Protein AF-A0A932EFB6-F1 (afdb_monomer)

Structure (mmCIF, N/CA/C/O backbone):
data_AF-A0A932EFB6-F1
#
_entry.id   AF-A0A932EFB6-F1
#
loop_
_atom_site.group_PDB
_atom_site.id
_atom_site.type_symbol
_atom_site.label_atom_id
_atom_site.label_alt_id
_atom_site.label_comp_id
_atom_site.label_asym_id
_atom_site.label_entity_id
_atom_site.label_seq_id
_atom_site.pdbx_PDB_ins_code
_atom_site.Cartn_x
_atom_site.Cartn_y
_atom_site.Cartn_z
_atom_site.occupancy
_atom_site.B_iso_or_equiv
_atom_site.auth_seq_id
_atom_site.auth_comp_id
_atom_site.auth_asym_id
_atom_site.auth_atom_id
_atom_site.pdbx_PDB_model_num
ATOM 1 N N . MET A 1 1 ? -20.770 9.692 14.118 1.00 46.81 1 MET A N 1
ATOM 2 C CA . MET A 1 1 ? -19.679 10.696 14.079 1.00 46.81 1 MET A CA 1
ATOM 3 C C . MET A 1 1 ? -18.375 10.174 13.429 1.00 46.81 1 MET A C 1
ATOM 5 O O . MET A 1 1 ? -17.368 10.861 13.472 1.00 46.81 1 MET A O 1
ATOM 9 N N . VAL A 1 2 ? -18.378 9.018 12.740 1.00 52.62 2 VAL A N 1
ATOM 10 C CA . VAL A 1 2 ? -17.154 8.366 12.200 1.00 52.62 2 VAL A CA 1
ATOM 11 C C . VAL A 1 2 ? -16.660 8.962 10.863 1.00 52.62 2 VAL A C 1
ATOM 13 O O . VAL A 1 2 ? -15.510 8.781 10.475 1.00 52.62 2 VAL A O 1
ATOM 16 N N . LYS A 1 3 ? -17.489 9.748 10.157 1.00 52.94 3 LYS A N 1
ATOM 17 C CA . LYS A 1 3 ? -17.120 10.331 8.849 1.00 52.94 3 LYS A CA 1
ATOM 18 C C . LYS A 1 3 ? -16.042 11.435 8.913 1.00 52.94 3 LYS A C 1
ATOM 20 O O . LYS A 1 3 ? -15.393 11.668 7.898 1.00 52.94 3 LYS A O 1
ATOM 25 N N . ASN A 1 4 ? -15.792 12.053 10.075 1.00 60.00 4 ASN A N 1
ATOM 26 C CA . ASN A 1 4 ? -14.895 13.217 10.184 1.00 60.00 4 ASN A CA 1
ATOM 27 C C . ASN A 1 4 ? -13.389 12.882 10.235 1.00 60.00 4 ASN A C 1
ATOM 29 O O . ASN A 1 4 ? -12.582 13.660 9.730 1.00 60.00 4 ASN A O 1
ATOM 33 N N . LEU A 1 5 ? -12.976 11.726 10.774 1.00 56.25 5 LEU A N 1
ATOM 34 C CA . LEU A 1 5 ? -11.543 11.421 10.960 1.00 56.25 5 LEU A CA 1
ATOM 35 C C . LEU A 1 5 ? -10.790 11.230 9.632 1.00 56.25 5 LEU A C 1
ATOM 37 O O . LEU A 1 5 ? -9.658 11.688 9.466 1.00 56.25 5 LEU A O 1
ATOM 41 N N . ASN A 1 6 ? -11.448 10.582 8.666 1.00 60.25 6 ASN A N 1
ATOM 42 C CA . ASN A 1 6 ? -10.897 10.367 7.328 1.00 60.25 6 ASN A CA 1
ATOM 43 C C . ASN A 1 6 ? -10.768 11.681 6.537 1.00 60.25 6 ASN A C 1
ATOM 45 O O . ASN A 1 6 ? -9.882 11.794 5.690 1.00 60.25 6 ASN A O 1
ATOM 49 N N . GLN A 1 7 ? -11.641 12.661 6.797 1.00 55.53 7 GLN A N 1
ATOM 50 C CA . GLN A 1 7 ? -11.621 13.967 6.131 1.00 55.53 7 GLN A CA 1
ATOM 51 C C . GLN A 1 7 ? -10.520 14.869 6.706 1.00 55.53 7 GLN A C 1
ATOM 53 O O . GLN A 1 7 ? -9.728 15.404 5.933 1.00 55.53 7 GLN A O 1
ATOM 58 N N . LEU A 1 8 ? -10.363 14.900 8.035 1.00 56.78 8 LEU A N 1
ATOM 59 C CA . LEU A 1 8 ? -9.290 15.637 8.719 1.00 56.78 8 LEU A CA 1
ATOM 60 C C . LEU A 1 8 ? -7.880 15.164 8.320 1.00 56.78 8 LEU A C 1
ATOM 62 O O . LEU A 1 8 ? -6.969 15.976 8.168 1.00 56.78 8 LEU A O 1
ATOM 66 N N . HIS A 1 9 ? -7.686 13.857 8.111 1.00 57.12 9 HIS A N 1
ATOM 67 C CA . HIS A 1 9 ? -6.403 13.325 7.630 1.00 57.12 9 HIS A CA 1
ATOM 68 C C . HIS A 1 9 ? -6.145 13.625 6.146 1.00 57.12 9 HIS A C 1
ATOM 70 O O . HIS A 1 9 ? -4.995 13.813 5.753 1.00 57.12 9 HIS A O 1
ATOM 76 N N . LYS A 1 10 ? -7.192 13.683 5.311 1.00 57.09 10 LYS A N 1
ATOM 77 C CA . LYS A 1 10 ? -7.060 14.028 3.884 1.00 57.09 10 LYS A CA 1
ATOM 78 C C . LYS A 1 10 ? -6.668 15.491 3.669 1.00 57.09 10 LYS A C 1
ATOM 80 O O . LYS A 1 10 ? -5.973 15.785 2.697 1.00 57.09 10 LYS A O 1
ATOM 85 N N . GLU A 1 11 ? -7.089 16.382 4.562 1.00 56.78 11 GLU A N 1
ATOM 86 C CA . GLU A 1 11 ? -6.803 17.820 4.489 1.00 56.78 11 GLU A CA 1
ATOM 87 C C . GLU A 1 11 ? -5.332 18.169 4.751 1.00 56.78 11 GLU A C 1
ATOM 89 O O . GLU A 1 11 ? -4.844 19.163 4.221 1.00 56.78 11 GLU A O 1
ATOM 94 N N . LYS A 1 12 ? -4.597 17.331 5.496 1.00 64.31 12 LYS A N 1
ATOM 95 C CA . LYS A 1 12 ? -3.190 17.583 5.864 1.00 64.31 12 LYS A CA 1
ATOM 96 C C . LYS A 1 12 ? -2.148 16.862 5.003 1.00 64.31 12 LYS A C 1
ATOM 98 O O . LYS A 1 12 ? -0.960 17.007 5.269 1.00 64.31 12 LYS A O 1
ATOM 103 N N . MET A 1 13 ? -2.555 16.091 3.990 1.00 69.06 13 MET A N 1
ATOM 104 C CA . MET A 1 13 ? -1.593 15.384 3.136 1.00 69.06 13 MET A CA 1
ATOM 105 C C . MET A 1 13 ? -0.881 16.339 2.176 1.00 69.06 13 MET A C 1
ATOM 107 O O . MET A 1 13 ? -1.526 17.029 1.376 1.00 69.06 13 MET A O 1
ATOM 111 N N . SER A 1 14 ? 0.450 16.306 2.205 1.00 81.12 14 SER A N 1
ATOM 112 C CA . SER A 1 14 ? 1.305 17.024 1.260 1.00 81.12 14 SER A CA 1
ATOM 113 C C . SER A 1 14 ? 1.073 16.527 -0.171 1.00 81.12 14 SER A C 1
ATOM 115 O O . SER A 1 14 ? 0.720 15.367 -0.401 1.00 81.12 14 SER A O 1
ATOM 117 N N . LEU A 1 15 ? 1.297 17.395 -1.162 1.00 81.69 15 LEU A N 1
ATOM 118 C CA . LEU A 1 15 ? 1.218 17.026 -2.580 1.00 81.69 15 LEU A CA 1
ATOM 119 C C . LEU A 1 15 ? 2.140 15.843 -2.909 1.00 81.69 15 LEU A C 1
ATOM 121 O O . LEU A 1 15 ? 1.742 14.952 -3.655 1.00 81.69 15 LEU A O 1
ATOM 125 N N . ALA A 1 16 ? 3.322 15.786 -2.289 1.00 80.19 16 ALA A N 1
ATOM 126 C CA . ALA A 1 16 ? 4.258 14.676 -2.458 1.00 80.19 16 ALA A CA 1
ATOM 127 C C . ALA A 1 16 ? 3.670 13.340 -1.974 1.00 80.19 16 ALA A C 1
ATOM 129 O O . ALA A 1 16 ? 3.831 12.313 -2.628 1.00 80.19 16 ALA A O 1
ATOM 130 N N . GLU A 1 17 ? 2.933 13.351 -0.863 1.00 80.62 17 GLU A N 1
ATOM 131 C CA . GLU A 1 17 ? 2.306 12.149 -0.307 1.00 80.62 17 GLU A CA 1
ATOM 132 C C . GLU A 1 17 ? 1.131 11.679 -1.165 1.00 80.62 17 GLU A C 1
ATOM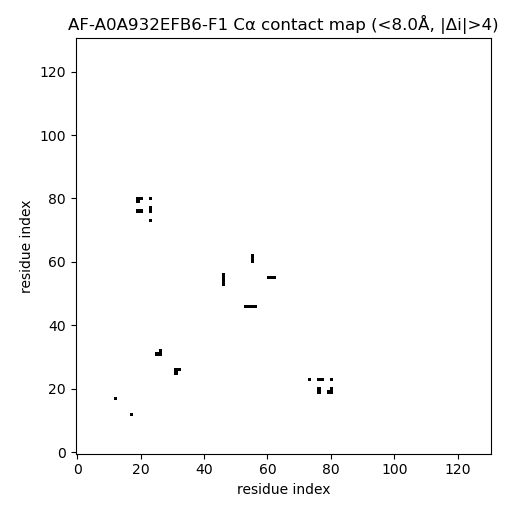 134 O O . GLU A 1 17 ? 0.973 10.478 -1.380 1.00 80.62 17 GLU A O 1
ATOM 139 N N . LYS A 1 18 ? 0.342 12.617 -1.709 1.00 82.94 18 LYS A N 1
ATOM 140 C CA . LYS A 1 18 ? -0.747 12.303 -2.647 1.00 82.94 18 LYS A CA 1
ATOM 141 C C . LYS A 1 18 ? -0.208 11.661 -3.925 1.00 82.94 18 LYS A C 1
ATOM 143 O O . LYS A 1 18 ? -0.749 10.650 -4.367 1.00 82.94 18 LYS A O 1
ATOM 148 N N . SER A 1 19 ? 0.869 12.211 -4.483 1.00 83.69 19 SER A N 1
ATOM 149 C CA . SER A 1 19 ? 1.525 11.656 -5.670 1.00 83.69 19 SER A CA 1
ATOM 150 C C . SER A 1 19 ? 2.154 10.291 -5.392 1.00 83.69 19 SER A C 1
ATOM 152 O O . SER A 1 19 ? 2.002 9.382 -6.202 1.00 83.69 19 SER A O 1
ATOM 154 N N . ALA A 1 20 ? 2.802 10.111 -4.238 1.00 83.94 20 ALA A N 1
ATOM 155 C CA . ALA A 1 20 ? 3.375 8.829 -3.832 1.00 83.94 20 ALA A CA 1
ATOM 156 C C . ALA A 1 20 ? 2.306 7.737 -3.655 1.00 83.94 20 ALA A C 1
ATOM 158 O O . ALA A 1 20 ? 2.507 6.613 -4.110 1.00 83.94 20 ALA A O 1
ATOM 159 N N . ASP A 1 21 ? 1.159 8.057 -3.044 1.00 83.50 21 ASP A N 1
ATOM 160 C CA . ASP A 1 21 ? 0.044 7.109 -2.921 1.00 83.50 21 ASP A CA 1
ATOM 161 C C . ASP A 1 21 ? -0.563 6.760 -4.287 1.00 83.50 21 ASP A C 1
ATOM 163 O O . ASP A 1 21 ? -0.809 5.587 -4.564 1.00 83.50 21 ASP A O 1
ATOM 167 N N . ALA A 1 22 ? -0.749 7.745 -5.172 1.00 84.19 22 ALA A N 1
ATOM 168 C CA . ALA A 1 22 ? -1.237 7.490 -6.527 1.00 84.19 22 ALA A CA 1
ATOM 169 C C . ALA A 1 22 ? -0.267 6.607 -7.330 1.00 84.19 22 ALA A C 1
ATOM 171 O O . ALA A 1 22 ? -0.693 5.671 -8.010 1.00 84.19 22 ALA A O 1
ATOM 172 N N . LEU A 1 23 ? 1.037 6.872 -7.213 1.00 84.75 23 LEU A N 1
ATOM 173 C CA . LEU A 1 23 ? 2.075 6.096 -7.881 1.00 84.75 23 LEU A CA 1
ATOM 174 C C . LEU A 1 23 ? 2.143 4.661 -7.345 1.00 84.75 23 LEU A C 1
ATOM 176 O O . LEU A 1 23 ? 2.204 3.732 -8.141 1.00 84.75 23 LEU A O 1
ATOM 180 N N . SER A 1 24 ? 2.063 4.469 -6.026 1.00 86.81 24 SER A N 1
ATOM 181 C CA . SER A 1 24 ? 2.025 3.144 -5.386 1.00 86.81 24 SER A CA 1
ATOM 182 C C . SER A 1 24 ? 0.858 2.292 -5.905 1.00 86.81 24 SER A C 1
ATOM 184 O O . SER A 1 24 ? 1.045 1.142 -6.304 1.00 86.81 24 SER A O 1
ATOM 186 N N . VAL A 1 25 ? -0.339 2.882 -6.006 1.00 85.62 25 VAL A N 1
ATOM 187 C CA . VAL A 1 25 ? -1.531 2.198 -6.539 1.00 85.62 25 VAL A CA 1
ATOM 188 C C . VAL A 1 25 ? -1.375 1.856 -8.024 1.00 85.62 25 VAL A C 1
ATOM 190 O O . VAL A 1 25 ? -1.794 0.783 -8.456 1.00 85.62 25 VAL A O 1
ATOM 193 N N . PHE A 1 26 ? -0.766 2.742 -8.816 1.00 87.56 26 PHE A N 1
ATOM 194 C CA . PHE A 1 26 ? -0.528 2.498 -10.239 1.00 87.56 26 PHE A CA 1
ATOM 195 C C . PHE A 1 26 ? 0.498 1.378 -10.475 1.00 87.56 26 PHE A C 1
ATOM 197 O O . PHE A 1 26 ? 0.218 0.444 -11.234 1.00 87.56 26 PHE A O 1
ATOM 204 N N . VAL A 1 27 ? 1.644 1.449 -9.788 1.00 87.56 27 VAL A N 1
ATOM 205 C CA . VAL A 1 27 ? 2.737 0.461 -9.845 1.00 87.56 27 VAL A CA 1
ATOM 206 C C . VAL A 1 27 ? 2.266 -0.915 -9.365 1.00 87.56 27 VAL A C 1
ATOM 208 O O . VAL A 1 27 ? 2.669 -1.929 -9.925 1.00 87.56 27 VAL A O 1
ATOM 211 N N . GLY A 1 28 ? 1.349 -0.969 -8.394 1.00 84.62 28 GLY A N 1
ATOM 212 C CA . GLY A 1 28 ? 0.739 -2.213 -7.916 1.00 84.62 28 GLY A CA 1
ATOM 213 C C . GLY A 1 28 ? -0.325 -2.829 -8.837 1.00 84.62 28 GLY A C 1
ATOM 214 O O . GLY A 1 28 ? -0.910 -3.850 -8.480 1.00 84.62 28 GLY A O 1
ATOM 215 N N . SER A 1 29 ? -0.629 -2.234 -9.998 1.00 91.25 29 SER A N 1
ATOM 216 C CA . SER A 1 29 ? -1.691 -2.735 -10.880 1.00 91.25 29 SER A CA 1
ATOM 217 C C . SER A 1 29 ? -1.197 -3.758 -11.909 1.00 91.25 29 SER A C 1
ATOM 219 O O . SER A 1 29 ? -0.125 -3.628 -12.498 1.00 91.25 29 SER A O 1
ATOM 221 N N . TRP A 1 30 ? -2.054 -4.728 -12.242 1.00 92.12 30 TRP A N 1
ATOM 222 C CA . TRP A 1 30 ? -1.803 -5.695 -13.320 1.00 92.12 30 TRP A CA 1
ATOM 223 C C . TRP A 1 30 ? -1.538 -5.045 -14.685 1.00 92.12 30 TRP A C 1
ATOM 225 O O . TRP A 1 30 ? -0.767 -5.568 -15.487 1.00 92.12 30 TRP A O 1
ATOM 235 N N . ARG A 1 31 ? -2.146 -3.882 -14.952 1.00 91.94 31 ARG A N 1
ATOM 236 C CA . ARG A 1 31 ? -1.938 -3.137 -16.202 1.00 91.94 31 ARG A CA 1
ATOM 237 C C . ARG A 1 31 ? -0.511 -2.600 -16.313 1.00 91.94 31 ARG A C 1
ATOM 239 O O . ARG A 1 31 ? 0.050 -2.623 -17.402 1.00 91.94 31 ARG A O 1
ATOM 246 N N . PHE A 1 32 ? 0.075 -2.155 -15.201 1.00 90.75 32 PHE A N 1
ATOM 247 C CA . PHE A 1 32 ? 1.456 -1.675 -15.166 1.00 90.75 32 PHE A CA 1
ATOM 248 C C . PHE A 1 32 ? 2.452 -2.800 -15.460 1.00 90.75 32 PHE A C 1
ATOM 250 O O . PHE A 1 32 ? 3.347 -2.611 -16.277 1.00 90.75 32 PHE A O 1
ATOM 257 N N . ILE A 1 33 ? 2.248 -3.984 -14.874 1.00 91.44 33 ILE A N 1
ATOM 258 C CA . ILE A 1 33 ? 3.100 -5.162 -15.112 1.00 91.44 33 ILE A CA 1
ATOM 259 C C . ILE A 1 33 ? 3.123 -5.522 -16.603 1.00 91.44 33 ILE A C 1
ATOM 261 O O . ILE A 1 33 ? 4.192 -5.712 -17.182 1.00 91.44 33 ILE A O 1
ATOM 265 N N . LEU A 1 34 ? 1.951 -5.566 -17.244 1.00 94.25 34 LEU A N 1
ATOM 266 C CA . LEU A 1 34 ? 1.842 -5.858 -18.676 1.00 94.25 34 LEU A CA 1
ATOM 267 C C . LEU A 1 34 ? 2.506 -4.779 -19.540 1.00 94.25 34 LEU A C 1
ATOM 269 O O . LEU A 1 34 ? 3.215 -5.107 -20.489 1.00 94.25 34 LEU A O 1
ATOM 273 N N . LEU A 1 35 ? 2.314 -3.502 -19.200 1.00 94.50 35 LEU A N 1
ATOM 274 C CA . LEU A 1 35 ? 2.921 -2.381 -19.917 1.00 94.50 35 LEU A CA 1
ATOM 275 C C . LEU A 1 35 ? 4.451 -2.392 -19.803 1.00 94.50 35 LEU A C 1
ATOM 277 O O . LEU A 1 35 ? 5.135 -2.211 -20.807 1.00 94.50 35 LEU A O 1
ATOM 281 N N . LEU A 1 36 ? 4.987 -2.651 -18.608 1.00 92.62 36 LEU A N 1
ATOM 282 C CA . LEU A 1 36 ? 6.426 -2.770 -18.376 1.00 92.62 36 LEU A CA 1
ATOM 283 C C . LEU A 1 36 ? 7.011 -3.962 -19.146 1.00 92.62 36 LEU A C 1
ATOM 285 O O . LEU A 1 36 ? 8.045 -3.825 -19.794 1.00 92.62 36 LEU A O 1
ATOM 289 N N . GLY A 1 37 ? 6.326 -5.110 -19.139 1.00 93.88 37 GLY A N 1
ATOM 290 C CA . GLY A 1 37 ? 6.718 -6.281 -19.926 1.00 93.88 37 GLY A CA 1
ATOM 291 C C . GLY A 1 37 ? 6.742 -5.998 -21.430 1.00 93.88 37 GLY A C 1
ATOM 292 O O . GLY A 1 37 ? 7.711 -6.332 -22.108 1.00 93.88 37 GLY A O 1
ATOM 293 N N . PHE A 1 38 ? 5.719 -5.318 -21.950 1.00 96.00 38 PHE A N 1
ATOM 294 C CA . PHE A 1 38 ? 5.657 -4.929 -23.359 1.00 96.00 38 PHE A CA 1
ATOM 295 C C . PHE A 1 38 ? 6.757 -3.929 -23.736 1.00 96.00 38 PHE A C 1
ATOM 297 O O . PHE A 1 38 ? 7.391 -4.076 -24.779 1.00 96.00 38 PHE A O 1
ATOM 304 N N . PHE A 1 39 ? 7.044 -2.960 -22.863 1.00 93.38 39 PHE A N 1
ATOM 305 C CA . PHE A 1 39 ? 8.168 -2.042 -23.032 1.00 93.38 39 PHE A CA 1
ATOM 306 C C . PHE A 1 39 ? 9.506 -2.788 -23.120 1.00 93.38 39 PHE A C 1
ATOM 308 O O . PHE A 1 39 ? 10.290 -2.513 -24.026 1.00 93.38 39 PHE A O 1
ATOM 315 N N . MET A 1 40 ? 9.750 -3.770 -22.243 1.00 91.81 40 MET A N 1
ATOM 316 C CA . MET A 1 40 ? 10.964 -4.593 -22.311 1.00 91.81 40 MET A CA 1
ATOM 317 C C . MET A 1 40 ? 11.059 -5.371 -23.627 1.00 91.81 40 MET A C 1
ATOM 319 O O . MET A 1 40 ? 12.120 -5.392 -24.245 1.00 91.81 40 MET A O 1
ATOM 323 N N . LEU A 1 41 ? 9.956 -5.969 -24.089 1.00 92.88 41 LEU A N 1
ATOM 324 C CA . LEU A 1 41 ? 9.925 -6.687 -25.368 1.00 92.88 41 LEU A CA 1
ATOM 325 C C . LEU A 1 41 ? 10.258 -5.766 -26.547 1.00 92.88 41 LEU A C 1
ATOM 327 O O . LEU A 1 41 ? 11.063 -6.141 -27.397 1.00 92.88 41 LEU A O 1
ATOM 331 N N . ILE A 1 42 ? 9.691 -4.556 -26.579 1.00 92.00 42 ILE A N 1
ATOM 332 C CA . ILE A 1 42 ? 10.006 -3.552 -27.605 1.00 92.00 42 ILE A CA 1
ATOM 333 C C . ILE A 1 42 ? 11.477 -3.143 -27.529 1.00 92.00 42 ILE A C 1
ATOM 335 O O . ILE A 1 42 ? 12.142 -3.089 -28.560 1.00 92.00 42 ILE A O 1
ATOM 339 N N . TRP A 1 43 ? 12.001 -2.872 -26.332 1.00 88.94 43 TRP A N 1
ATOM 340 C CA . TRP A 1 43 ? 13.393 -2.457 -26.145 1.00 88.94 43 TRP A CA 1
ATOM 341 C C . TRP A 1 43 ? 14.376 -3.506 -26.663 1.00 88.94 43 TRP A C 1
ATOM 343 O O . TRP A 1 43 ? 15.322 -3.180 -27.383 1.00 88.94 43 TRP A O 1
ATOM 353 N N . ILE A 1 44 ? 14.125 -4.774 -26.330 1.00 87.38 44 ILE A N 1
ATOM 354 C CA . ILE A 1 44 ? 14.920 -5.908 -26.803 1.00 87.38 44 ILE A CA 1
ATOM 355 C C . ILE A 1 44 ? 14.795 -6.030 -28.325 1.00 87.38 44 ILE A C 1
ATOM 357 O O . ILE A 1 44 ? 15.812 -6.116 -29.006 1.00 87.38 44 ILE A O 1
ATOM 361 N N . ALA A 1 45 ? 13.576 -5.985 -28.874 1.00 88.44 45 ALA A N 1
ATOM 362 C CA . ALA A 1 45 ? 13.347 -6.099 -30.314 1.00 88.44 45 ALA A CA 1
ATOM 363 C C . ALA A 1 45 ? 14.053 -4.989 -31.110 1.00 88.44 45 ALA A C 1
ATOM 365 O O . ALA A 1 45 ? 14.690 -5.278 -32.121 1.00 88.44 45 ALA A O 1
ATOM 366 N N . LEU A 1 46 ? 14.001 -3.741 -30.633 1.00 86.88 46 LEU A N 1
ATOM 367 C CA . LEU A 1 46 ? 14.700 -2.612 -31.248 1.00 86.88 46 LEU A CA 1
ATOM 368 C C . LEU A 1 46 ? 16.222 -2.789 -31.204 1.00 86.88 46 LEU A C 1
ATOM 370 O O . LEU A 1 46 ? 16.878 -2.576 -32.219 1.00 86.88 46 LEU A O 1
ATOM 374 N N . ASN A 1 47 ? 16.786 -3.222 -30.073 1.00 85.50 47 ASN A N 1
ATOM 375 C CA . ASN A 1 47 ? 18.233 -3.434 -29.954 1.00 85.50 47 ASN A CA 1
ATOM 376 C C . ASN A 1 47 ? 18.739 -4.626 -30.776 1.00 85.50 47 ASN A C 1
ATOM 378 O O . ASN A 1 47 ? 19.845 -4.573 -31.307 1.00 85.50 47 ASN A O 1
ATOM 382 N N . VAL A 1 48 ? 17.936 -5.685 -30.913 1.00 81.88 48 VAL A N 1
ATOM 383 C CA . VAL A 1 48 ? 18.271 -6.839 -31.759 1.00 81.88 48 VAL A CA 1
ATOM 384 C C . VAL A 1 48 ? 18.144 -6.493 -33.246 1.00 81.88 48 VAL A C 1
ATOM 386 O O . VAL A 1 48 ? 18.976 -6.930 -34.034 1.00 81.88 48 VAL A O 1
ATOM 389 N N . ALA A 1 49 ? 17.143 -5.700 -33.642 1.00 82.19 49 ALA A N 1
ATOM 390 C CA . ALA A 1 49 ? 16.948 -5.287 -35.033 1.00 82.19 49 ALA A CA 1
ATOM 391 C C . ALA A 1 49 ? 17.957 -4.216 -35.490 1.00 82.19 49 ALA A C 1
ATOM 393 O O . ALA A 1 49 ? 18.387 -4.223 -36.643 1.00 82.19 49 ALA A O 1
ATOM 394 N N . ALA A 1 50 ? 18.376 -3.314 -34.599 1.00 76.75 50 ALA A N 1
ATOM 395 C CA . ALA A 1 50 ? 19.351 -2.258 -34.878 1.00 76.75 50 ALA A CA 1
ATOM 396 C C . ALA A 1 50 ? 20.808 -2.752 -34.732 1.00 76.75 50 ALA A C 1
ATOM 398 O O . ALA A 1 50 ? 21.596 -2.211 -33.950 1.00 76.75 50 ALA A O 1
ATOM 399 N N . ILE A 1 51 ? 21.172 -3.780 -35.509 1.00 62.06 51 ILE A N 1
ATOM 400 C CA . ILE A 1 51 ? 22.476 -4.475 -35.455 1.00 62.06 51 ILE A CA 1
ATOM 401 C C . ILE A 1 51 ? 23.663 -3.533 -35.720 1.00 62.06 51 ILE A C 1
ATOM 403 O O . ILE A 1 51 ? 24.754 -3.773 -35.201 1.00 62.06 51 ILE A O 1
ATOM 407 N N . GLU A 1 52 ? 23.468 -2.465 -36.498 1.00 66.44 52 GLU A N 1
ATOM 408 C CA . GLU A 1 52 ? 24.540 -1.526 -36.859 1.00 66.44 52 GLU A CA 1
ATOM 409 C C . GLU A 1 52 ? 24.817 -0.463 -35.789 1.00 66.44 52 GLU A C 1
ATOM 411 O O . GLU A 1 52 ? 25.957 -0.028 -35.646 1.00 66.44 52 GLU A O 1
ATOM 416 N N . LEU A 1 53 ? 23.806 -0.068 -35.004 1.00 68.06 53 LEU A N 1
ATOM 417 C CA . LEU A 1 53 ? 23.936 1.015 -34.020 1.00 68.06 53 LEU A CA 1
ATOM 418 C C . LEU A 1 53 ? 24.289 0.503 -32.611 1.00 68.06 53 LEU A C 1
ATOM 420 O O . LEU A 1 53 ? 24.839 1.266 -31.822 1.00 68.06 53 LEU A O 1
ATOM 424 N N . LYS A 1 54 ? 23.991 -0.776 -32.304 1.00 68.19 54 LYS A N 1
ATOM 425 C CA . LYS A 1 54 ? 24.334 -1.502 -31.055 1.00 68.19 54 LYS A CA 1
ATOM 426 C C . LYS A 1 54 ? 24.284 -0.637 -29.787 1.00 68.19 54 LYS A C 1
ATOM 428 O O . LYS A 1 54 ? 25.244 -0.594 -29.020 1.00 68.19 54 LYS A O 1
ATOM 433 N N . TRP A 1 55 ? 23.170 0.058 -29.575 1.00 75.19 55 TRP A N 1
ATOM 434 C CA . TRP A 1 55 ? 23.064 1.028 -28.485 1.00 75.19 55 TRP A CA 1
ATOM 435 C C . TRP A 1 55 ? 23.045 0.368 -27.092 1.00 75.19 55 TRP A C 1
ATOM 437 O O . TRP A 1 55 ? 23.648 0.895 -26.161 1.00 75.19 55 TRP A O 1
ATOM 447 N N . ASP A 1 56 ? 22.428 -0.811 -26.962 1.00 82.38 56 ASP A N 1
ATOM 448 C CA . ASP A 1 56 ? 22.442 -1.643 -25.750 1.00 82.38 56 ASP A CA 1
ATOM 449 C C . ASP A 1 56 ? 22.668 -3.124 -26.135 1.00 82.38 56 ASP A C 1
ATOM 451 O O . ASP A 1 56 ? 21.712 -3.890 -26.281 1.00 82.38 56 ASP A O 1
ATOM 455 N N . PRO A 1 57 ? 23.925 -3.546 -26.390 1.00 79.06 57 PRO A N 1
ATOM 456 C CA . PRO A 1 57 ? 24.237 -4.921 -26.771 1.00 79.06 57 PRO A CA 1
ATOM 457 C C . PRO A 1 57 ? 23.893 -5.902 -25.649 1.00 79.06 57 PRO A C 1
ATOM 459 O O . PRO A 1 57 ? 24.014 -5.574 -24.468 1.00 79.06 57 PRO A O 1
ATOM 462 N N . TYR A 1 58 ? 23.552 -7.143 -26.009 1.00 77.19 58 TYR A N 1
ATOM 463 C CA . TYR A 1 58 ? 23.416 -8.232 -25.038 1.00 77.19 58 TYR A CA 1
ATOM 464 C C . TYR A 1 58 ? 24.680 -8.300 -24.156 1.00 77.19 58 TYR A C 1
ATOM 466 O O . TYR A 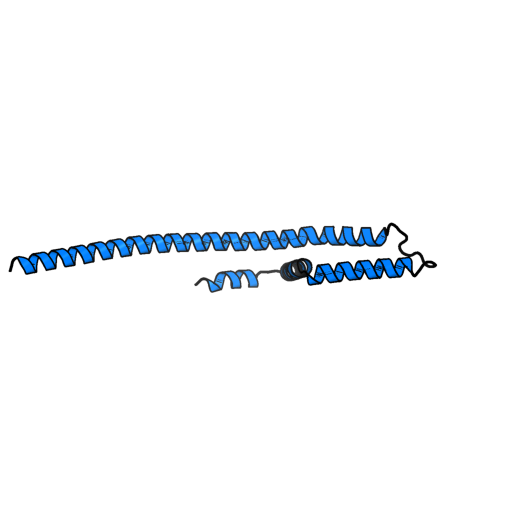1 58 ? 25.776 -8.400 -24.719 1.00 77.19 58 TYR A O 1
ATOM 474 N N . PRO A 1 59 ? 24.583 -8.208 -22.812 1.00 78.38 59 PRO A N 1
ATOM 475 C CA . PRO A 1 59 ? 23.444 -8.540 -21.938 1.00 78.38 59 PRO A CA 1
ATOM 476 C C . PRO A 1 59 ? 22.505 -7.380 -21.497 1.00 78.38 59 PRO A C 1
ATOM 478 O O . PRO A 1 59 ? 21.880 -7.488 -20.445 1.00 78.38 59 PRO A O 1
ATOM 481 N N . PHE A 1 60 ? 22.365 -6.299 -22.273 1.00 86.06 60 PHE A N 1
ATOM 482 C CA . PHE A 1 60 ? 21.473 -5.146 -22.014 1.00 86.06 60 PHE A CA 1
ATOM 483 C C . PHE A 1 60 ? 21.774 -4.380 -20.710 1.00 86.06 60 PHE A C 1
ATOM 485 O O . PHE A 1 60 ? 20.957 -4.309 -19.784 1.00 86.06 60 PHE A O 1
ATOM 492 N N . ILE A 1 61 ? 22.977 -3.808 -20.608 1.00 87.69 61 ILE A N 1
ATOM 493 C CA . ILE A 1 61 ? 23.434 -3.113 -19.395 1.00 87.69 61 ILE A CA 1
ATOM 494 C C . ILE A 1 61 ? 22.601 -1.865 -19.075 1.00 87.69 61 ILE A C 1
ATOM 496 O O . ILE A 1 61 ? 22.356 -1.583 -17.900 1.00 87.69 61 ILE A O 1
ATOM 500 N N . LEU A 1 62 ? 22.138 -1.132 -20.093 1.00 88.25 62 LEU A N 1
ATOM 501 C CA . LEU A 1 62 ? 21.365 0.096 -19.893 1.00 88.25 62 LEU A CA 1
ATOM 502 C C . LEU A 1 62 ? 19.954 -0.221 -19.409 1.00 88.25 62 LEU A C 1
ATOM 504 O O . LEU A 1 62 ? 19.481 0.401 -18.455 1.00 88.25 62 LEU A O 1
ATOM 508 N N . LEU A 1 63 ? 19.312 -1.227 -20.010 1.00 89.69 63 LEU A N 1
ATOM 509 C CA . LEU A 1 63 ? 18.021 -1.724 -19.543 1.00 89.69 63 LEU A CA 1
ATOM 510 C C . LEU A 1 63 ? 18.104 -2.186 -18.084 1.00 89.69 63 LEU A C 1
ATOM 512 O O . LEU A 1 63 ? 17.266 -1.815 -17.262 1.00 89.69 63 LEU A O 1
ATOM 516 N N . ASN A 1 64 ? 19.143 -2.950 -17.744 1.00 91.06 64 ASN A N 1
ATOM 517 C CA . ASN A 1 64 ? 19.346 -3.444 -16.387 1.00 91.06 64 ASN A CA 1
ATOM 518 C C . ASN A 1 64 ? 19.568 -2.305 -15.375 1.00 91.06 64 ASN A C 1
ATOM 520 O O . ASN A 1 64 ? 18.997 -2.315 -14.280 1.00 91.06 64 ASN A O 1
ATOM 524 N N . LEU A 1 65 ? 20.352 -1.289 -15.747 1.00 91.62 65 LEU A N 1
ATOM 525 C CA . LEU A 1 65 ? 20.568 -0.105 -14.917 1.00 91.62 65 LEU A CA 1
ATOM 526 C C . LEU A 1 65 ? 19.256 0.652 -14.677 1.00 91.62 65 LEU A C 1
ATOM 528 O O . LEU A 1 65 ? 18.945 1.000 -13.537 1.00 91.62 65 LEU A O 1
ATOM 532 N N . PHE A 1 66 ? 18.466 0.867 -15.730 1.00 91.56 66 PHE A N 1
ATOM 533 C CA . PHE A 1 66 ? 17.181 1.553 -15.635 1.00 91.56 66 PHE A CA 1
ATOM 534 C C . PHE A 1 66 ? 16.212 0.818 -14.704 1.00 91.56 66 PHE A C 1
ATOM 536 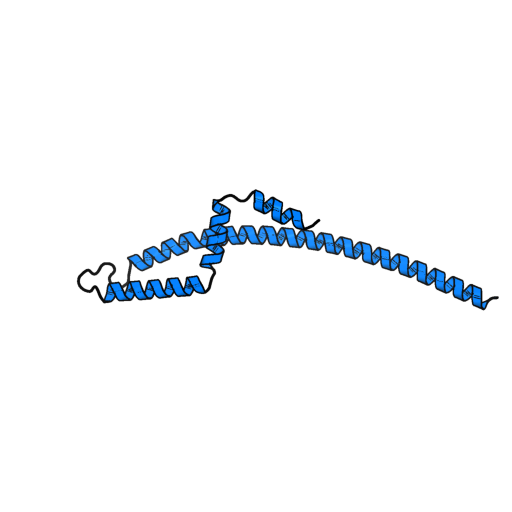O O . PHE A 1 66 ? 15.646 1.431 -13.798 1.00 91.56 66 PHE A O 1
ATOM 543 N N . LEU A 1 67 ? 16.066 -0.500 -14.873 1.00 92.75 67 LEU A N 1
ATOM 544 C CA . LEU A 1 67 ? 15.214 -1.323 -14.013 1.00 92.75 67 LEU A CA 1
ATOM 545 C C . LEU A 1 67 ? 15.678 -1.296 -12.551 1.00 92.75 67 LEU A C 1
ATOM 547 O O . LEU A 1 67 ? 14.845 -1.190 -11.651 1.00 92.75 67 LEU A O 1
ATOM 551 N N . SER A 1 68 ? 16.991 -1.325 -12.309 1.00 94.56 68 SER A N 1
ATOM 552 C CA . SER A 1 68 ? 17.554 -1.279 -10.954 1.00 94.56 68 SER A CA 1
ATOM 553 C C . SER A 1 68 ? 17.257 0.047 -10.253 1.00 94.56 68 SER A C 1
ATOM 555 O O . SER A 1 68 ? 16.793 0.053 -9.112 1.00 94.56 68 SER A O 1
ATOM 557 N N . VAL A 1 69 ? 17.454 1.180 -10.936 1.00 94.44 69 VAL A N 1
ATOM 558 C CA . VAL A 1 69 ? 17.123 2.508 -10.390 1.00 94.44 69 VAL A CA 1
ATOM 559 C C . VAL A 1 69 ? 15.617 2.641 -10.173 1.00 94.44 69 VAL A C 1
ATOM 561 O O . VAL A 1 69 ? 15.183 3.118 -9.124 1.00 94.44 69 VAL A O 1
ATOM 564 N N . ALA A 1 70 ? 14.807 2.174 -11.126 1.00 92.06 70 ALA A N 1
ATOM 565 C CA . ALA A 1 70 ? 13.357 2.191 -10.999 1.00 92.06 70 ALA A CA 1
ATOM 566 C C . ALA A 1 70 ? 12.898 1.394 -9.770 1.00 92.06 70 ALA A C 1
ATOM 568 O O . ALA A 1 70 ? 12.071 1.890 -9.007 1.00 92.06 70 ALA A O 1
ATOM 569 N N . ALA A 1 71 ? 13.440 0.196 -9.543 1.00 91.88 71 ALA A N 1
ATOM 570 C CA . ALA A 1 71 ? 13.128 -0.623 -8.372 1.00 91.88 71 ALA A CA 1
ATOM 571 C C . ALA A 1 71 ? 13.591 0.039 -7.062 1.00 91.88 71 ALA A C 1
ATOM 573 O O . ALA A 1 71 ? 12.835 0.072 -6.088 1.00 91.88 71 ALA A O 1
ATOM 574 N N . ALA A 1 72 ? 14.792 0.627 -7.052 1.00 94.75 72 ALA A N 1
ATOM 575 C CA . ALA A 1 72 ? 15.342 1.330 -5.894 1.00 94.75 72 ALA A CA 1
ATOM 576 C C . ALA A 1 72 ? 14.483 2.531 -5.466 1.00 94.75 72 ALA A C 1
ATOM 578 O O . ALA A 1 72 ? 14.355 2.792 -4.274 1.00 94.75 72 ALA A O 1
ATOM 579 N N . VAL A 1 73 ? 13.861 3.238 -6.416 1.00 90.81 73 VAL A N 1
ATOM 580 C CA . VAL A 1 73 ? 12.919 4.336 -6.133 1.00 90.81 73 VAL A CA 1
ATOM 581 C C . VAL A 1 73 ? 11.527 3.813 -5.758 1.00 90.81 73 VAL A C 1
ATOM 583 O O . VAL A 1 73 ? 10.857 4.397 -4.906 1.00 90.81 73 VAL A O 1
ATOM 586 N N . GLN A 1 74 ? 11.083 2.699 -6.343 1.00 90.38 74 GLN A N 1
ATOM 587 C CA . GLN A 1 74 ? 9.777 2.103 -6.042 1.00 90.38 74 GLN A CA 1
ATOM 588 C C . GLN A 1 74 ? 9.685 1.588 -4.602 1.00 90.38 74 GLN A C 1
ATOM 590 O O . GLN A 1 74 ? 8.705 1.883 -3.920 1.00 90.38 74 GLN A O 1
ATOM 595 N N . ALA A 1 75 ? 10.699 0.867 -4.116 1.00 91.19 75 ALA A N 1
ATOM 596 C CA . ALA A 1 75 ? 10.702 0.271 -2.778 1.00 91.19 75 ALA A CA 1
ATOM 597 C C . ALA A 1 75 ? 10.373 1.262 -1.634 1.00 91.19 75 ALA A C 1
ATOM 599 O O . ALA A 1 75 ? 9.449 0.985 -0.865 1.00 91.19 75 ALA A O 1
ATOM 600 N N . PRO A 1 76 ? 11.033 2.433 -1.506 1.00 91.44 76 PRO A N 1
ATOM 601 C CA . PRO A 1 76 ? 10.712 3.397 -0.458 1.00 91.44 76 PRO A CA 1
ATOM 602 C C . PRO A 1 76 ? 9.341 4.051 -0.652 1.00 91.44 76 PRO A C 1
ATOM 604 O O . PRO A 1 76 ? 8.666 4.320 0.336 1.00 91.44 76 PRO A O 1
ATOM 607 N N . ILE A 1 77 ? 8.888 4.283 -1.889 1.00 88.94 77 ILE A N 1
ATOM 6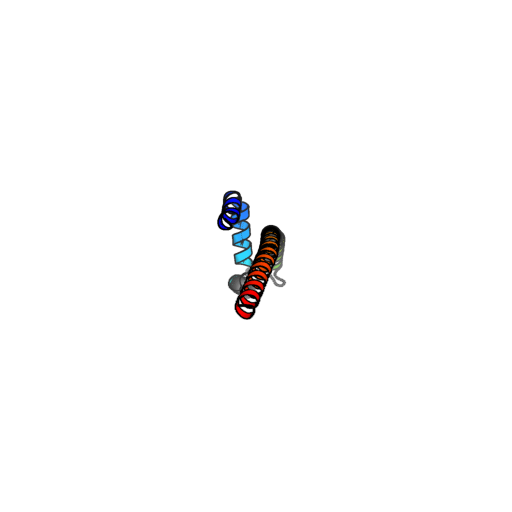08 C CA . ILE A 1 77 ? 7.554 4.850 -2.155 1.00 88.94 77 ILE A CA 1
ATOM 609 C C . ILE A 1 77 ? 6.461 3.881 -1.699 1.00 88.94 77 ILE A C 1
ATOM 611 O O . ILE A 1 77 ? 5.516 4.288 -1.017 1.00 88.94 77 ILE A O 1
ATOM 615 N N . ILE A 1 78 ? 6.625 2.597 -2.026 1.00 88.94 78 ILE A N 1
ATOM 616 C CA . ILE A 1 78 ? 5.738 1.521 -1.583 1.00 88.94 78 ILE A CA 1
ATOM 617 C C . ILE A 1 78 ? 5.759 1.437 -0.055 1.00 88.94 78 ILE A C 1
ATOM 619 O O . ILE A 1 78 ? 4.693 1.475 0.555 1.00 88.94 78 ILE A O 1
ATOM 623 N N . LEU A 1 79 ? 6.939 1.434 0.576 1.00 90.50 79 LEU A N 1
ATOM 624 C CA . LEU A 1 79 ? 7.070 1.376 2.036 1.00 90.50 79 LEU A CA 1
ATOM 625 C C . LEU A 1 79 ? 6.434 2.592 2.729 1.00 90.50 79 LEU A C 1
ATOM 627 O O . LEU A 1 79 ? 5.763 2.455 3.748 1.00 90.50 79 LEU A O 1
ATOM 631 N N . MET A 1 80 ? 6.591 3.796 2.174 1.00 87.75 80 MET A N 1
ATOM 632 C CA . MET A 1 80 ? 5.938 5.002 2.692 1.00 87.75 80 MET A CA 1
ATOM 633 C C . MET A 1 80 ? 4.412 4.912 2.586 1.00 87.75 80 MET A C 1
ATOM 635 O O . MET A 1 80 ? 3.711 5.340 3.504 1.00 87.75 80 MET A O 1
ATOM 639 N N . SER A 1 81 ? 3.892 4.362 1.486 1.00 86.75 81 SER A N 1
ATOM 640 C CA . SER A 1 81 ? 2.455 4.136 1.296 1.00 86.75 81 SER A CA 1
ATOM 641 C C . SER A 1 81 ? 1.923 3.070 2.260 1.00 86.75 81 SER A C 1
ATOM 643 O O . SER A 1 81 ? 0.912 3.302 2.923 1.00 86.75 81 SER A O 1
ATOM 645 N N . GLN A 1 82 ? 2.656 1.969 2.444 1.00 88.81 82 GLN A N 1
ATOM 646 C CA . GLN A 1 82 ? 2.345 0.916 3.417 1.00 88.81 82 GLN A CA 1
ATOM 647 C C . GLN A 1 82 ? 2.320 1.461 4.850 1.00 88.81 82 GLN A C 1
ATOM 649 O O . GLN A 1 82 ? 1.291 1.367 5.512 1.00 88.81 82 GLN A O 1
ATOM 654 N N . ASN A 1 83 ? 3.371 2.163 5.285 1.00 89.56 83 ASN A N 1
ATOM 655 C CA . ASN A 1 83 ? 3.437 2.791 6.610 1.00 89.56 83 ASN A CA 1
ATOM 656 C C . ASN A 1 83 ? 2.257 3.746 6.876 1.00 89.56 83 ASN A C 1
ATOM 658 O O . ASN A 1 83 ? 1.795 3.874 8.012 1.00 89.56 83 ASN A O 1
ATOM 662 N N . ARG A 1 84 ? 1.762 4.460 5.852 1.00 87.75 84 ARG A N 1
ATOM 663 C CA . ARG A 1 84 ? 0.568 5.317 5.978 1.00 87.75 84 ARG A CA 1
ATOM 664 C C . ARG A 1 84 ? -0.714 4.500 6.117 1.00 87.75 84 ARG A C 1
ATOM 666 O O . ARG A 1 84 ? -1.586 4.892 6.893 1.00 87.75 84 ARG A O 1
ATOM 673 N N . MET A 1 85 ? -0.850 3.417 5.358 1.00 86.62 85 MET A N 1
ATOM 674 C CA . MET A 1 85 ? -2.017 2.535 5.414 1.00 86.62 85 MET A CA 1
ATOM 675 C C . MET A 1 85 ? -2.095 1.798 6.752 1.00 86.62 85 MET A C 1
ATOM 677 O O . MET A 1 85 ? -3.130 1.869 7.405 1.00 86.62 85 MET A O 1
ATOM 681 N N . GLU A 1 86 ? -0.988 1.241 7.239 1.00 90.62 86 GLU A N 1
ATOM 682 C CA . GLU A 1 86 ? -0.919 0.569 8.543 1.00 90.62 86 GLU A CA 1
ATOM 683 C C . GLU A 1 86 ? -1.295 1.497 9.701 1.00 90.62 86 GLU A C 1
ATOM 685 O O . GLU A 1 86 ? -2.048 1.113 10.595 1.00 90.62 86 GLU A O 1
ATOM 690 N N . LYS A 1 87 ? -0.838 2.757 9.678 1.00 89.31 87 LYS A N 1
ATOM 691 C CA . LYS A 1 87 ? -1.248 3.756 10.679 1.00 89.31 87 LYS A CA 1
ATOM 692 C C . LYS A 1 87 ? -2.758 3.995 10.661 1.00 89.31 87 LYS A C 1
ATOM 694 O O . LYS A 1 87 ? -3.364 4.107 11.725 1.00 89.31 87 LYS A O 1
ATOM 699 N N . LYS A 1 88 ? -3.368 4.083 9.474 1.00 87.25 88 LYS A N 1
ATOM 700 C CA . LYS A 1 88 ? -4.824 4.246 9.333 1.00 87.25 88 LYS A CA 1
ATOM 701 C C . LYS A 1 88 ? -5.569 3.011 9.829 1.00 87.25 88 LYS A C 1
ATOM 703 O O . LYS A 1 88 ? -6.567 3.166 10.526 1.00 87.25 88 LYS A O 1
ATOM 708 N N . ASP A 1 89 ? -5.086 1.821 9.499 1.00 90.69 89 ASP A N 1
ATOM 709 C CA . ASP A 1 89 ? -5.725 0.569 9.897 1.00 90.69 89 ASP A CA 1
ATOM 710 C C . ASP A 1 89 ? -5.606 0.330 11.404 1.00 90.69 89 ASP A C 1
ATOM 712 O O . ASP A 1 89 ? -6.592 -0.039 12.035 1.00 90.69 89 ASP A O 1
ATOM 716 N N . ARG A 1 90 ? -4.473 0.682 12.024 1.00 91.38 90 ARG A N 1
ATOM 717 C CA . ARG A 1 90 ? -4.327 0.674 13.487 1.00 91.38 90 ARG A CA 1
ATOM 718 C C . ARG A 1 90 ? -5.323 1.608 14.176 1.00 91.38 90 ARG A C 1
ATOM 720 O O . ARG A 1 90 ? -5.937 1.218 15.161 1.00 91.38 90 ARG A O 1
ATOM 727 N N . LEU A 1 91 ? -5.494 2.833 13.672 1.00 89.31 91 LEU A N 1
ATOM 728 C CA . LEU A 1 91 ? -6.468 3.777 14.236 1.00 89.31 91 LEU A CA 1
ATOM 729 C C . LEU A 1 91 ? -7.911 3.282 14.086 1.00 89.31 91 LEU A C 1
ATOM 731 O O . LEU A 1 91 ? -8.725 3.510 14.974 1.00 89.31 91 LEU A O 1
ATOM 735 N N . ARG A 1 92 ? -8.236 2.618 12.972 1.00 89.19 92 ARG A N 1
ATOM 736 C CA . ARG A 1 92 ? -9.552 1.993 12.782 1.00 89.19 92 ARG A CA 1
ATOM 737 C C . ARG A 1 92 ? -9.775 0.862 13.773 1.00 89.19 92 ARG A C 1
ATOM 739 O O . ARG A 1 92 ? -10.804 0.866 14.428 1.00 89.19 92 ARG A O 1
ATOM 746 N N . ALA A 1 93 ? -8.790 -0.019 13.939 1.00 92.62 93 ALA A N 1
ATOM 747 C CA . ALA A 1 93 ? -8.869 -1.115 14.898 1.00 92.62 93 ALA A CA 1
ATOM 748 C C . ALA A 1 93 ? -9.096 -0.616 16.336 1.00 92.62 93 ALA A C 1
ATOM 750 O O . ALA A 1 93 ? -9.906 -1.187 17.055 1.00 92.62 93 ALA A O 1
ATOM 751 N N . GLU A 1 94 ? -8.439 0.478 16.738 1.00 92.88 94 GLU A N 1
ATOM 752 C CA . GLU A 1 94 ? -8.654 1.089 18.057 1.00 92.88 94 GLU A CA 1
ATOM 753 C C . GLU A 1 94 ? -10.083 1.638 18.220 1.00 92.88 94 GLU A C 1
ATOM 755 O O . GLU A 1 94 ? -10.731 1.423 19.239 1.00 92.88 94 GLU A O 1
ATOM 760 N N . LEU A 1 95 ? -10.610 2.323 17.200 1.00 89.94 95 LEU A N 1
ATOM 761 C CA . LEU A 1 95 ? -11.977 2.857 17.229 1.00 89.94 95 LEU A CA 1
ATOM 762 C C . LEU A 1 95 ? -13.040 1.757 17.229 1.00 89.94 95 LEU A C 1
ATOM 764 O O . LEU A 1 95 ? -14.075 1.898 17.888 1.00 89.94 95 LEU A O 1
ATOM 768 N N . ASP A 1 96 ? -12.797 0.687 16.476 1.00 93.62 96 ASP A N 1
ATOM 769 C CA . ASP A 1 96 ? -13.661 -0.487 16.453 1.00 93.62 96 ASP A CA 1
ATOM 770 C C . ASP A 1 96 ? -13.654 -1.149 17.838 1.00 93.62 96 ASP A C 1
ATOM 772 O O . ASP A 1 96 ? -14.721 -1.386 18.399 1.00 93.62 96 ASP A O 1
ATOM 776 N N . TYR A 1 97 ? -12.481 -1.289 18.466 1.00 94.50 97 TYR A N 1
ATOM 777 C CA . TYR A 1 97 ? -12.351 -1.793 19.835 1.00 94.50 97 TYR A CA 1
ATOM 778 C C . TYR A 1 97 ? -13.117 -0.946 20.866 1.00 94.50 97 TYR A C 1
ATOM 780 O O . TYR A 1 97 ? -13.873 -1.481 21.678 1.00 94.50 97 TYR A O 1
ATOM 788 N N . GLU A 1 98 ? -13.000 0.385 20.822 1.00 94.38 98 GLU A N 1
ATOM 789 C CA . GLU A 1 98 ? -13.785 1.261 21.705 1.00 94.38 98 GLU A CA 1
ATOM 790 C C . GLU A 1 98 ? -15.299 1.133 21.477 1.00 94.38 98 GLU A C 1
ATOM 792 O O . GLU A 1 98 ? -16.096 1.297 22.407 1.00 94.38 98 GLU A O 1
ATOM 797 N N . THR A 1 99 ? -15.711 0.898 20.232 1.00 94.31 99 THR A N 1
ATOM 798 C CA . THR A 1 99 ? -17.120 0.714 19.876 1.00 94.31 99 THR A CA 1
ATOM 799 C C . THR A 1 99 ? -17.640 -0.615 20.411 1.00 94.31 99 THR A C 1
ATOM 801 O O . THR A 1 99 ? -18.726 -0.642 20.992 1.00 94.31 99 THR A O 1
ATOM 804 N N . ASP A 1 100 ? -16.844 -1.675 20.302 1.00 96.69 100 ASP A N 1
ATOM 805 C CA . ASP A 1 100 ? -17.164 -2.998 20.831 1.00 96.69 100 ASP A CA 1
ATOM 806 C C . ASP A 1 100 ? -17.300 -2.975 22.357 1.00 96.69 100 ASP A C 1
ATOM 808 O O . ASP A 1 100 ? -18.292 -3.475 22.886 1.00 96.69 100 ASP A O 1
ATOM 812 N N . LEU A 1 101 ? -16.398 -2.294 23.074 1.00 96.56 101 LEU A N 1
ATOM 813 C CA . LEU A 1 101 ? -16.513 -2.120 24.529 1.00 96.56 101 LEU A CA 1
ATOM 814 C C . LEU A 1 101 ? -17.794 -1.377 24.934 1.00 96.56 101 LEU A C 1
ATOM 816 O O . LEU A 1 101 ? -18.455 -1.733 25.914 1.00 96.56 101 LEU A O 1
ATOM 820 N N . LYS A 1 102 ? -18.179 -0.339 24.182 1.00 96.31 102 LYS A N 1
ATOM 821 C CA . LYS A 1 102 ? -19.437 0.387 24.427 1.00 96.31 102 LYS A CA 1
ATOM 822 C C . LYS A 1 102 ? -20.650 -0.500 24.165 1.00 96.31 102 LYS A C 1
ATOM 824 O O . LYS A 1 102 ? -21.606 -0.453 24.939 1.00 96.31 102 LYS A O 1
ATOM 829 N N . ALA A 1 103 ? -20.614 -1.305 23.106 1.00 96.06 103 ALA A N 1
ATOM 830 C CA . ALA A 1 103 ? -21.674 -2.254 22.793 1.00 96.06 103 ALA A CA 1
ATOM 831 C C . ALA A 1 103 ? -21.795 -3.334 23.877 1.00 96.06 103 ALA A C 1
ATOM 833 O O . ALA A 1 103 ? -22.906 -3.642 24.306 1.00 96.06 103 ALA A O 1
AT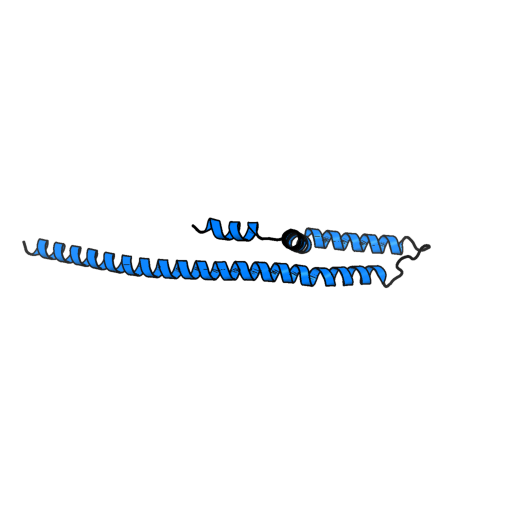OM 834 N N . GLU A 1 104 ? -20.675 -3.855 24.382 1.00 97.31 104 GLU A N 1
ATOM 835 C CA . GLU A 1 104 ? -20.657 -4.806 25.495 1.00 97.31 104 GLU A CA 1
ATOM 836 C C . GLU A 1 104 ? -21.334 -4.219 26.739 1.00 97.31 104 GLU A C 1
ATOM 838 O O . GLU A 1 104 ? -22.244 -4.837 27.298 1.00 97.31 104 GLU A O 1
ATOM 843 N N . HIS A 1 105 ? -20.972 -2.992 27.122 1.00 97.25 105 HIS A N 1
ATOM 844 C CA . HIS A 1 105 ? -21.600 -2.293 28.244 1.00 97.25 105 HIS A CA 1
ATOM 845 C C . HIS A 1 105 ? -23.118 -2.136 28.069 1.00 97.25 105 HIS A C 1
ATOM 847 O O . HIS A 1 105 ? -23.878 -2.440 28.991 1.00 97.25 105 HIS A O 1
ATOM 853 N N . GLN A 1 106 ? -23.572 -1.722 26.883 1.00 96.38 106 GLN A N 1
ATOM 854 C CA . GLN A 1 106 ? -25.001 -1.584 26.576 1.00 96.38 106 GLN A CA 1
ATOM 855 C C . GLN A 1 106 ? -25.735 -2.931 26.622 1.00 96.38 106 GLN A C 1
ATOM 857 O O . GLN A 1 106 ? -26.860 -3.012 27.110 1.00 96.38 106 GLN A O 1
ATOM 862 N N . ILE A 1 107 ? -25.105 -4.016 26.161 1.00 97.25 107 ILE A N 1
ATOM 863 C CA . ILE A 1 107 ? -25.677 -5.367 26.243 1.00 97.25 107 ILE A CA 1
ATOM 864 C C . ILE A 1 107 ? -25.846 -5.796 27.703 1.00 97.25 107 ILE A C 1
ATOM 866 O O . ILE A 1 107 ? -26.858 -6.413 28.046 1.00 97.25 107 ILE A O 1
ATOM 870 N N . VAL A 1 108 ? -24.873 -5.496 28.567 1.00 96.94 108 VAL A N 1
ATOM 871 C CA . VAL A 1 108 ? -24.965 -5.792 30.005 1.00 96.94 108 VAL A CA 1
ATOM 872 C C . VAL A 1 108 ? -26.124 -5.027 30.643 1.00 96.94 108 VAL A C 1
ATOM 874 O O . VAL A 1 108 ? -26.897 -5.619 31.398 1.00 96.94 108 VAL A O 1
ATOM 877 N N . GLU A 1 109 ? -26.291 -3.751 30.302 1.00 97.31 109 GLU A N 1
ATOM 878 C CA . GLU A 1 109 ? -27.396 -2.917 30.783 1.00 97.31 109 GLU A CA 1
ATOM 879 C C . GLU A 1 109 ? -28.759 -3.464 30.330 1.00 97.31 109 GLU A C 1
ATOM 881 O O . GLU A 1 109 ? -29.616 -3.757 31.163 1.00 97.31 109 GLU A O 1
ATOM 886 N N . ILE A 1 110 ? -28.919 -3.770 29.038 1.00 97.25 110 ILE A N 1
ATOM 887 C CA . ILE A 1 110 ? -30.153 -4.362 28.496 1.00 97.25 110 ILE A CA 1
ATOM 888 C C . ILE A 1 110 ? -30.472 -5.709 29.160 1.00 97.25 110 ILE A C 1
ATOM 890 O O . ILE A 1 110 ? -31.633 -6.012 29.441 1.00 97.25 110 ILE A O 1
ATOM 894 N N . LYS A 1 111 ? -29.461 -6.545 29.436 1.00 97.31 111 LYS A N 1
ATOM 895 C CA . LYS A 1 111 ? -29.657 -7.817 30.153 1.00 97.31 111 LYS A CA 1
ATOM 896 C C . LYS A 1 111 ? -30.189 -7.597 31.567 1.00 97.31 111 LYS A C 1
ATOM 898 O O . LYS A 1 111 ? -31.013 -8.394 32.022 1.00 97.31 111 LYS A O 1
ATOM 903 N N . LYS A 1 112 ? -29.731 -6.547 32.251 1.00 97.06 112 LYS A N 1
ATOM 904 C CA . LYS A 1 112 ? -30.212 -6.180 33.584 1.00 97.06 112 LYS A CA 1
ATOM 905 C C . LYS A 1 112 ? -31.674 -5.737 33.526 1.00 97.06 112 LYS A C 1
ATOM 907 O O . LYS A 1 112 ? -32.496 -6.325 34.226 1.00 97.06 112 LYS A O 1
ATOM 912 N N . ASP A 1 113 ? -32.014 -4.821 32.625 1.00 96.81 113 ASP A N 1
ATOM 913 C CA . ASP A 1 113 ? -33.391 -4.344 32.441 1.00 96.81 113 ASP A CA 1
ATOM 914 C C . ASP A 1 113 ? -34.346 -5.496 32.092 1.00 96.81 11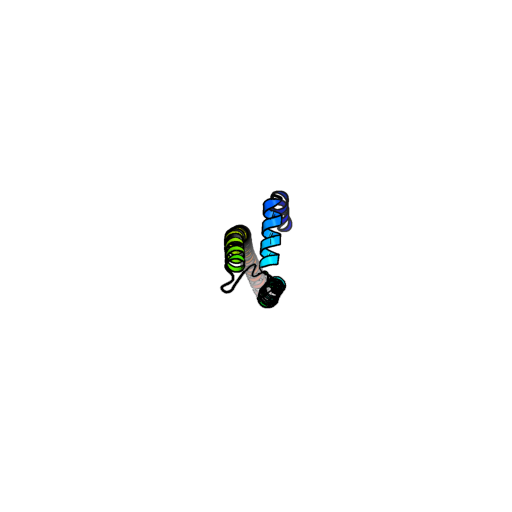3 ASP A C 1
ATOM 916 O O . ASP A 1 113 ? -35.444 -5.618 32.642 1.00 96.81 113 ASP A O 1
ATOM 920 N N . LEU A 1 114 ? -33.911 -6.417 31.226 1.00 97.12 114 LEU A N 1
ATOM 921 C CA . LEU A 1 114 ? -34.684 -7.605 30.865 1.00 97.12 114 LEU A CA 1
ATOM 922 C C . LEU A 1 114 ? -34.926 -8.527 32.073 1.00 97.12 114 LEU A C 1
ATOM 924 O O . LEU A 1 114 ? -36.017 -9.089 32.218 1.00 97.12 114 LEU A O 1
ATOM 928 N N . ALA A 1 115 ? -33.931 -8.688 32.948 1.00 96.25 115 ALA A N 1
ATOM 929 C CA . ALA A 1 115 ? -34.076 -9.461 34.178 1.00 96.25 115 ALA A CA 1
ATOM 930 C C . ALA A 1 115 ? -35.073 -8.801 35.146 1.00 96.25 115 ALA A C 1
ATOM 932 O O . ALA A 1 115 ? -35.922 -9.498 35.712 1.00 96.25 115 ALA A O 1
ATOM 933 N N . GLU A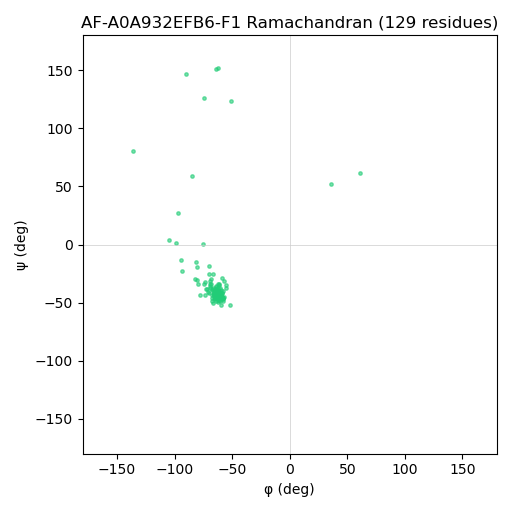 1 116 ? -35.029 -7.475 35.283 1.00 96.19 116 GLU A N 1
ATOM 934 C CA . GLU A 1 116 ? -35.966 -6.701 36.105 1.00 96.19 116 GLU A CA 1
ATOM 935 C C . GLU A 1 116 ? -37.409 -6.829 35.592 1.00 96.19 116 GLU A C 1
ATOM 937 O O . GLU A 1 116 ? -38.317 -7.176 36.357 1.00 96.19 116 GLU A O 1
ATOM 942 N N . ILE A 1 117 ? -37.626 -6.671 34.281 1.00 96.50 117 ILE A N 1
ATOM 943 C CA . ILE A 1 117 ? -38.941 -6.860 33.647 1.00 96.50 117 ILE A CA 1
ATOM 944 C C . ILE A 1 117 ? -39.446 -8.291 33.869 1.00 96.50 117 ILE A C 1
ATOM 946 O O . ILE A 1 117 ? -40.607 -8.500 34.236 1.00 96.50 117 ILE A O 1
ATOM 950 N N . LYS A 1 118 ? -38.583 -9.300 33.696 1.00 95.88 118 LYS A N 1
ATOM 951 C CA . LYS A 1 118 ? -38.947 -10.708 33.916 1.00 95.88 118 LYS A CA 1
ATOM 952 C C . LYS A 1 118 ? -39.376 -10.959 35.363 1.00 95.88 118 LYS A C 1
ATOM 954 O O . LYS A 1 118 ? -40.378 -11.645 35.583 1.00 95.88 118 LYS A O 1
ATOM 959 N N . ALA A 1 119 ? -38.672 -10.390 36.340 1.00 95.06 119 ALA A N 1
ATOM 960 C CA . ALA A 1 119 ? -39.030 -10.493 37.754 1.00 95.06 119 ALA A CA 1
ATOM 961 C C . ALA A 1 119 ? -40.379 -9.816 38.056 1.00 95.06 119 ALA A C 1
ATOM 963 O O . ALA A 1 119 ? -41.231 -10.400 38.735 1.00 95.06 119 ALA A O 1
ATOM 964 N N . PHE A 1 120 ? -40.625 -8.629 37.494 1.00 94.69 120 PHE A N 1
ATOM 965 C CA . PHE A 1 120 ? -41.901 -7.923 37.632 1.00 94.69 120 PHE A CA 1
ATOM 966 C C . PHE A 1 120 ? -43.081 -8.748 37.092 1.00 94.69 120 PHE A C 1
ATOM 968 O O . PHE A 1 120 ? -44.105 -8.898 37.767 1.00 94.69 120 PHE A O 1
ATOM 975 N N . LEU A 1 121 ? -42.927 -9.352 35.908 1.00 94.88 121 LEU A N 1
ATOM 976 C CA . LEU A 1 121 ? -43.948 -10.214 35.306 1.00 94.88 121 LEU A CA 1
ATOM 977 C C . LEU A 1 121 ? -44.221 -11.471 36.146 1.00 94.88 121 LEU A C 1
ATOM 979 O O . LEU A 1 121 ? -45.382 -11.852 36.317 1.00 94.88 121 LEU A O 1
ATOM 983 N N . GLN A 1 122 ? -43.187 -12.093 36.721 1.00 93.44 122 GLN A N 1
ATOM 984 C CA . GLN A 1 122 ? -43.355 -13.246 37.613 1.00 93.44 122 GLN A CA 1
ATOM 985 C C . GLN A 1 122 ? -44.117 -12.885 38.893 1.00 93.44 122 GLN A C 1
ATOM 987 O O . GLN A 1 122 ? -45.023 -13.621 39.297 1.00 93.44 122 GLN A O 1
ATOM 992 N N . ASN A 1 123 ? -43.811 -11.736 39.500 1.00 93.00 123 ASN A N 1
ATOM 993 C CA . ASN A 1 123 ? -44.532 -11.245 40.674 1.00 93.00 123 ASN A CA 1
ATOM 994 C C . ASN A 1 123 ? -46.002 -10.950 40.359 1.00 93.00 123 ASN A C 1
ATOM 996 O O . ASN A 1 123 ? -46.885 -11.343 41.125 1.00 93.00 123 ASN A O 1
ATOM 1000 N N . LYS A 1 124 ? -46.290 -10.324 39.210 1.00 91.81 124 LYS A N 1
ATOM 1001 C CA . LYS A 1 124 ? -47.668 -10.055 38.772 1.00 91.81 124 LYS A CA 1
ATOM 1002 C C . LYS A 1 124 ? -48.450 -11.352 38.535 1.00 91.81 124 LYS A C 1
ATOM 1004 O O . LYS A 1 124 ? -49.589 -11.458 38.984 1.00 91.81 124 LYS A O 1
ATOM 1009 N N . LYS A 1 125 ? -47.823 -12.360 37.914 1.00 89.81 125 LYS A N 1
ATOM 1010 C CA . LYS A 1 125 ? -48.418 -13.692 37.711 1.00 89.81 125 LYS A CA 1
ATOM 1011 C C . LYS A 1 125 ? -48.750 -14.378 39.039 1.00 89.81 125 LYS A C 1
ATOM 1013 O O . LYS A 1 125 ? -49.857 -14.880 39.187 1.00 89.81 125 LYS A O 1
ATOM 1018 N N . LYS A 1 126 ? -47.844 -14.350 40.027 1.00 82.69 126 LYS A N 1
ATOM 1019 C CA . LYS A 1 126 ? -48.111 -14.894 41.374 1.00 82.69 126 LYS A CA 1
ATOM 1020 C C . LYS A 1 126 ? -49.303 -14.214 42.045 1.00 82.69 126 LYS A C 1
ATOM 1022 O O . LYS A 1 126 ? -50.168 -14.905 42.562 1.00 82.69 126 LYS A O 1
ATOM 1027 N N . LYS A 1 127 ? -49.376 -12.881 41.992 1.00 78.88 127 LYS A N 1
ATOM 1028 C CA . LYS A 1 127 ? -50.456 -12.089 42.612 1.00 78.88 127 LYS A CA 1
ATOM 1029 C C . LYS A 1 127 ? -51.832 -12.309 41.964 1.00 78.88 127 LYS A C 1
ATOM 1031 O O . LYS A 1 127 ? -52.847 -12.085 42.609 1.00 78.88 127 LYS A O 1
ATOM 1036 N N . SER A 1 128 ? -51.852 -12.719 40.695 1.00 76.8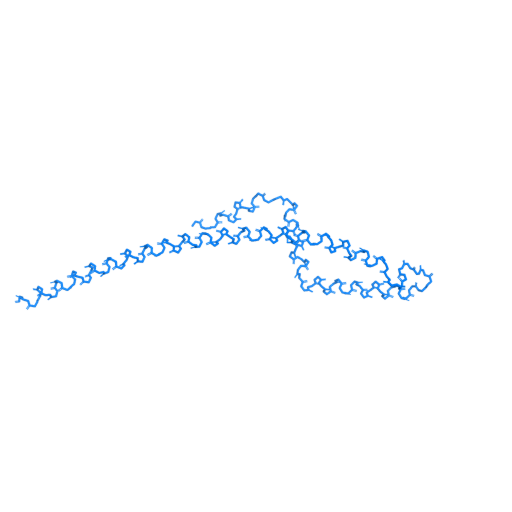8 128 SER A N 1
ATOM 1037 C CA . SER A 1 128 ? -53.062 -13.098 39.953 1.00 76.88 128 SER A CA 1
ATOM 1038 C C . SER A 1 128 ? -53.548 -14.518 40.257 1.00 76.88 128 SER A C 1
ATOM 1040 O O . SER A 1 128 ? -54.687 -14.820 39.934 1.00 76.88 128 SER A O 1
ATOM 1042 N N . LEU A 1 129 ? -52.693 -15.391 40.796 1.00 69.88 129 LEU A N 1
ATOM 1043 C CA . LEU A 1 129 ? -53.027 -16.786 41.119 1.00 69.88 129 LEU A CA 1
ATOM 1044 C C . LEU A 1 129 ? -53.467 -16.966 42.581 1.00 69.88 129 LEU A C 1
ATOM 1046 O O . LEU A 1 129 ? -53.964 -18.025 42.941 1.00 69.88 129 LEU A O 1
ATOM 1050 N N . THR A 1 130 ? -53.244 -15.958 43.428 1.00 64.94 130 THR A N 1
ATOM 1051 C CA . THR A 1 130 ? -53.623 -15.941 44.852 1.00 64.94 130 THR A CA 1
ATOM 1052 C C . THR A 1 130 ? -54.845 -15.068 45.163 1.00 64.94 130 THR A C 1
ATOM 1054 O O . THR A 1 130 ? -55.197 -14.925 46.332 1.00 64.94 130 THR A O 1
ATOM 1057 N N . LYS A 1 131 ? -55.482 -14.486 44.143 1.00 51.25 131 LYS A N 1
ATOM 1058 C CA . LYS A 1 131 ? -56.808 -13.853 44.208 1.00 51.25 131 LYS A CA 1
ATOM 1059 C C . LYS A 1 131 ? -57.811 -14.743 43.494 1.00 51.25 131 LYS A C 1
ATOM 1061 O O . LYS A 1 131 ? -58.967 -14.759 43.957 1.00 51.25 131 LYS A O 1
#

Secondary structure (DSSP, 8-state):
-THHHHHHHHHT--HHHHHHHHHHHHHTSHHHHHHHHHHHHHHHHHHHH-TTT-SS-TTTHHHHHHHHHHHHHHHHHHHHHHHHHHHHHHHHHHHHHHHHHHHHHHHHHHHHHHHHHHHHHHHHHHHHH--

Radius of gyration: 31.65 Å; Cα contacts (8 Å, |Δi|>4): 20; chains: 1; bounding box: 81×35×82 Å

pLDDT: mean 85.34, std 12.22, range [46.81, 97.31]

Sequence (131 aa):
MVKNLNQLHKEKMSLAEKSADALSVFVGSWRFILLLGFFMLIWIALNVAAIELKWDPYPFILLNLFLSVAAAVQAPIILMSQNRMEKKDRLRAELDYETDLKAEHQIVEIKKDLAEIKAFLQNKKKKSLTK

Foldseek 3Di:
DPVVPVVVVVVPDDPVLVVLLVVLVVCPDPVVVVVVVVVVVVVVVVCVVPVPVNPQPPVRPVVVVVVVVVVVVNVVSNVSNVVVVVVVVVVVVVVVVVVVVVVVVVVVVVVVVVVVVVVVVVVVVVVVVVD

Solvent-accessible surface area (backbone atoms only — not comparable to full-atom values): 7355 Å² total; per-residue (Å²): 131,76,76,53,64,66,51,62,57,61,73,70,58,50,71,68,55,54,50,37,44,53,47,40,57,49,68,73,31,74,68,42,54,53,52,53,52,51,50,51,53,49,54,51,5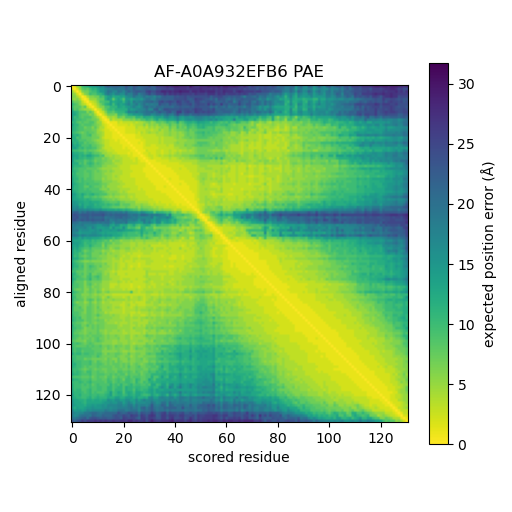0,51,40,65,70,39,68,88,71,51,85,48,50,90,90,29,65,62,62,52,50,51,52,50,54,51,49,63,56,44,53,58,39,41,48,54,42,47,58,53,49,53,55,52,52,54,53,47,52,52,53,50,50,56,48,50,55,51,49,52,52,50,52,55,51,52,54,50,53,51,50,52,53,52,50,52,52,52,52,53,53,54,60,64,73,77,108

Mean predicted aligned error: 9.21 Å